Protein AF-X8E086-F1 (afdb_monomer)

Radius of gyration: 10.56 Å; Cα contacts (8 Å, |Δi|>4): 132; chains: 1; bounding box: 19×28×20 Å

Sequence (62 aa):
MIMPGTRVGRGAVVRHAILDKNVVVGPGEMVGVDLEKDRERFAVSAGGVVAVGKGCGSRGSP

pLDDT: mean 80.98, std 12.64, range [32.84, 91.5]

Organism: NCBI:txid1299334

Structure (mmCIF, N/CA/C/O backbone):
data_AF-X8E086-F1
#
_entry.id   AF-X8E086-F1
#
loop_
_atom_site.group_PDB
_atom_site.id
_atom_site.type_symbol
_atom_site.label_atom_id
_atom_site.label_alt_id
_atom_site.label_comp_id
_atom_site.label_asym_id
_atom_site.label_entity_id
_atom_site.label_seq_id
_atom_site.pdbx_PDB_ins_code
_atom_site.Cartn_x
_atom_site.Cartn_y
_atom_site.Cartn_z
_atom_site.occupancy
_atom_site.B_iso_or_equiv
_atom_site.auth_seq_id
_atom_site.auth_comp_id
_atom_site.auth_asym_id
_atom_site.auth_atom_id
_atom_site.pdbx_PDB_model_num
ATOM 1 N N . MET A 1 1 ? -2.717 -1.505 -9.176 1.00 65.94 1 MET A N 1
ATOM 2 C CA . MET A 1 1 ? -2.263 -2.711 -9.914 1.00 65.94 1 MET A CA 1
ATOM 3 C C . MET A 1 1 ? -1.366 -3.528 -9.000 1.00 65.94 1 MET A C 1
ATOM 5 O O . MET A 1 1 ? -0.574 -2.929 -8.282 1.00 65.94 1 MET A O 1
ATOM 9 N N . ILE A 1 2 ? -1.528 -4.852 -8.977 1.00 78.69 2 ILE A N 1
ATOM 10 C CA . ILE A 1 2 ? -0.777 -5.747 -8.084 1.00 78.69 2 ILE A CA 1
ATOM 11 C C . ILE A 1 2 ? 0.214 -6.552 -8.920 1.00 78.69 2 ILE A C 1
ATOM 13 O O . ILE A 1 2 ? -0.188 -7.210 -9.879 1.00 78.69 2 ILE A O 1
ATOM 17 N N . MET A 1 3 ? 1.495 -6.484 -8.566 1.00 82.00 3 MET A N 1
ATOM 18 C CA . MET A 1 3 ? 2.548 -7.236 -9.241 1.00 82.00 3 MET A CA 1
ATOM 19 C C . MET A 1 3 ? 2.662 -8.672 -8.696 1.00 82.00 3 MET A C 1
ATOM 21 O O . MET A 1 3 ? 2.296 -8.960 -7.555 1.00 82.00 3 MET A O 1
ATOM 25 N N . PRO A 1 4 ? 3.178 -9.621 -9.492 1.00 76.06 4 PRO A N 1
ATOM 26 C CA . PRO A 1 4 ? 3.352 -10.999 -9.042 1.00 76.06 4 PRO A CA 1
ATOM 27 C C . PRO A 1 4 ? 4.298 -11.091 -7.835 1.00 76.06 4 PRO A C 1
ATOM 29 O O . PRO A 1 4 ? 5.356 -10.457 -7.807 1.00 76.06 4 PRO A O 1
ATOM 32 N N . GLY A 1 5 ? 3.927 -11.927 -6.861 1.00 78.00 5 GLY A N 1
ATOM 33 C CA . GLY A 1 5 ? 4.651 -12.109 -5.597 1.00 78.00 5 GLY A CA 1
ATOM 34 C C . GLY A 1 5 ? 4.192 -11.180 -4.470 1.00 78.00 5 GLY A C 1
ATOM 35 O O . GLY A 1 5 ? 4.713 -11.280 -3.363 1.00 78.00 5 GLY A O 1
ATOM 36 N N . THR A 1 6 ? 3.231 -10.285 -4.716 1.00 83.75 6 THR A N 1
ATOM 37 C CA . THR A 1 6 ? 2.647 -9.462 -3.654 1.00 83.75 6 THR A CA 1
ATOM 38 C C . THR A 1 6 ? 1.806 -10.313 -2.700 1.00 83.75 6 THR A C 1
ATOM 40 O O . THR A 1 6 ? 0.976 -11.112 -3.134 1.00 83.75 6 THR A O 1
ATOM 43 N N . ARG A 1 7 ? 1.991 -10.121 -1.391 1.00 85.31 7 ARG A N 1
ATOM 44 C CA . ARG A 1 7 ? 1.247 -10.822 -0.337 1.00 85.31 7 ARG A CA 1
ATOM 45 C C . ARG A 1 7 ? 0.424 -9.815 0.447 1.00 85.31 7 ARG A C 1
ATOM 47 O O . ARG A 1 7 ? 0.976 -8.873 1.003 1.00 85.31 7 ARG A O 1
ATOM 54 N N . VAL A 1 8 ? -0.888 -10.016 0.488 1.00 86.12 8 VAL A N 1
ATOM 55 C CA . VAL A 1 8 ? -1.8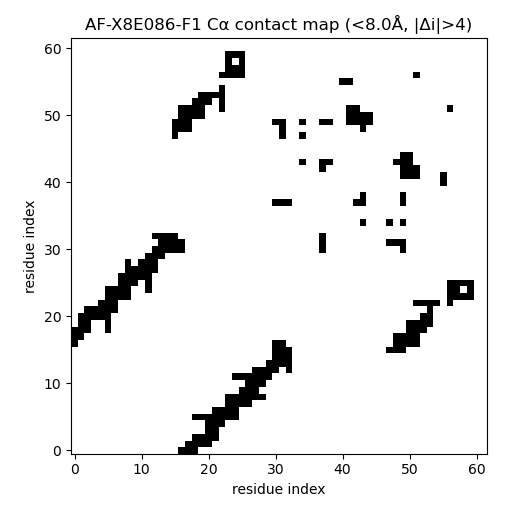16 -9.126 1.192 1.00 86.12 8 VAL A CA 1
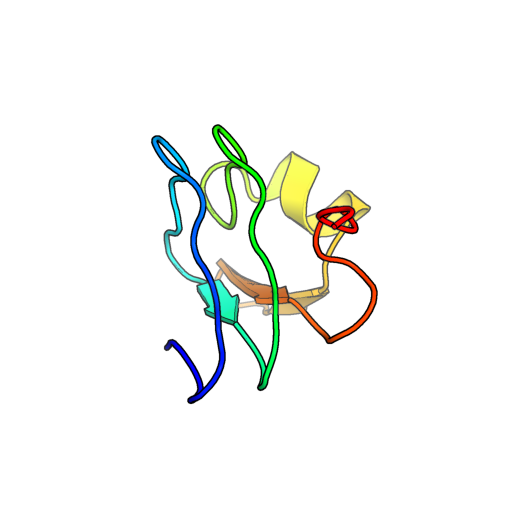ATOM 56 C C . VAL A 1 8 ? -2.318 -9.826 2.448 1.00 86.12 8 VAL A C 1
ATOM 58 O O . VAL A 1 8 ? -2.891 -10.913 2.379 1.00 86.12 8 VAL A O 1
ATOM 61 N N . GLY A 1 9 ? -2.038 -9.227 3.602 1.00 85.62 9 GLY A N 1
ATOM 62 C CA . GLY A 1 9 ? -2.452 -9.719 4.905 1.00 85.62 9 GLY A CA 1
ATOM 63 C C . GLY A 1 9 ? -3.965 -9.657 5.096 1.00 85.62 9 GLY A C 1
ATOM 64 O O . GLY A 1 9 ? -4.687 -8.914 4.432 1.00 85.62 9 GLY A O 1
ATOM 65 N N . ARG A 1 10 ? -4.468 -10.461 6.035 1.00 88.75 10 ARG A N 1
ATOM 66 C CA . ARG A 1 10 ? -5.904 -10.544 6.318 1.00 88.75 10 ARG A CA 1
ATOM 67 C C . ARG A 1 10 ? -6.416 -9.187 6.829 1.00 88.75 10 ARG A C 1
ATOM 69 O O . ARG A 1 10 ? -5.801 -8.596 7.711 1.00 88.75 10 ARG A O 1
ATOM 76 N N . GLY A 1 11 ? -7.518 -8.694 6.261 1.00 87.94 11 GLY A N 1
ATOM 77 C 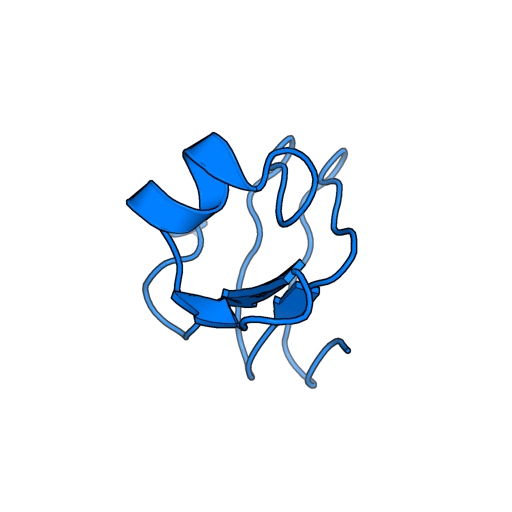CA . GLY A 1 11 ? -8.101 -7.394 6.621 1.00 87.94 11 GLY A CA 1
ATOM 78 C C . GLY A 1 11 ? -7.348 -6.169 6.092 1.00 87.94 11 GLY A C 1
ATOM 79 O O . GLY A 1 11 ? -7.710 -5.053 6.447 1.00 87.94 11 GLY A O 1
ATOM 80 N N . ALA A 1 12 ? -6.315 -6.350 5.264 1.00 89.38 12 ALA A N 1
ATOM 81 C CA . ALA A 1 12 ? -5.664 -5.229 4.600 1.00 89.38 12 ALA A CA 1
ATOM 82 C C . ALA A 1 12 ? -6.564 -4.632 3.510 1.00 89.38 12 ALA A C 1
ATOM 84 O O . ALA A 1 12 ? -7.270 -5.354 2.800 1.00 89.38 12 ALA A O 1
ATOM 85 N N . VAL A 1 13 ? -6.504 -3.312 3.354 1.00 89.19 13 VAL A N 1
ATOM 86 C CA . VAL A 1 13 ? -7.289 -2.568 2.367 1.00 89.19 13 VAL A CA 1
ATOM 87 C C . VAL A 1 13 ? -6.337 -1.825 1.448 1.00 89.19 13 VAL A C 1
ATOM 89 O O . VAL A 1 13 ? -5.548 -0.999 1.892 1.00 89.19 13 VAL A O 1
ATOM 92 N N . VAL A 1 14 ? -6.428 -2.110 0.152 1.00 87.94 14 VAL A N 1
ATOM 93 C CA . VAL A 1 14 ? -5.597 -1.477 -0.873 1.00 87.94 14 VAL A CA 1
ATOM 94 C C . VAL A 1 14 ? -6.520 -0.806 -1.879 1.00 87.94 14 VAL A C 1
ATOM 96 O O . VAL A 1 14 ? -7.283 -1.477 -2.576 1.00 87.94 14 VAL A O 1
ATOM 99 N N . ARG A 1 15 ? -6.470 0.523 -1.955 1.00 88.62 15 ARG A N 1
ATOM 100 C CA . ARG A 1 15 ? -7.259 1.340 -2.887 1.00 88.62 15 ARG A CA 1
ATOM 101 C C . ARG A 1 15 ? -6.336 2.301 -3.610 1.00 88.62 15 ARG A C 1
ATOM 103 O O . ARG A 1 15 ? -5.369 2.751 -3.029 1.00 88.62 15 ARG A O 1
ATOM 110 N N . HIS A 1 16 ? -6.604 2.571 -4.890 1.00 89.12 16 HIS A N 1
ATOM 111 C CA . HIS A 1 16 ? -5.817 3.527 -5.689 1.00 89.12 16 HIS A CA 1
ATOM 112 C C . HIS A 1 16 ? -4.294 3.393 -5.493 1.00 89.12 16 HIS A C 1
ATOM 114 O O . HIS A 1 16 ? -3.567 4.372 -5.362 1.00 89.12 16 HIS A O 1
ATOM 120 N N . ALA A 1 17 ? -3.802 2.154 -5.465 1.00 89.94 17 ALA A N 1
ATOM 121 C CA . ALA A 1 17 ? -2.407 1.879 -5.170 1.00 89.94 17 ALA A CA 1
ATOM 122 C C . ALA A 1 17 ? -1.778 0.898 -6.163 1.00 89.94 17 ALA A C 1
ATOM 124 O O . ALA A 1 17 ? -2.437 0.051 -6.787 1.00 89.94 17 ALA A O 1
ATOM 125 N N . ILE A 1 18 ? -0.469 1.035 -6.308 1.00 89.94 18 ILE A N 1
ATOM 126 C CA . ILE A 1 18 ? 0.421 0.206 -7.102 1.00 89.94 18 ILE A CA 1
ATOM 127 C C . ILE A 1 18 ? 1.353 -0.494 -6.119 1.00 89.94 18 ILE A C 1
ATOM 129 O O . ILE A 1 18 ? 2.125 0.152 -5.411 1.00 89.94 18 ILE A O 1
ATOM 133 N N . LEU A 1 19 ? 1.252 -1.821 -6.070 1.00 87.88 19 LEU A N 1
ATOM 134 C CA . LEU A 1 19 ? 2.121 -2.664 -5.257 1.00 87.88 19 LEU A CA 1
ATOM 135 C C . LEU A 1 19 ? 3.156 -3.302 -6.178 1.00 87.88 19 LEU A C 1
ATOM 137 O O . LEU A 1 19 ? 2.787 -4.026 -7.106 1.00 87.88 19 LEU A O 1
ATOM 141 N N . ASP A 1 20 ? 4.431 -3.025 -5.920 1.00 86.31 20 ASP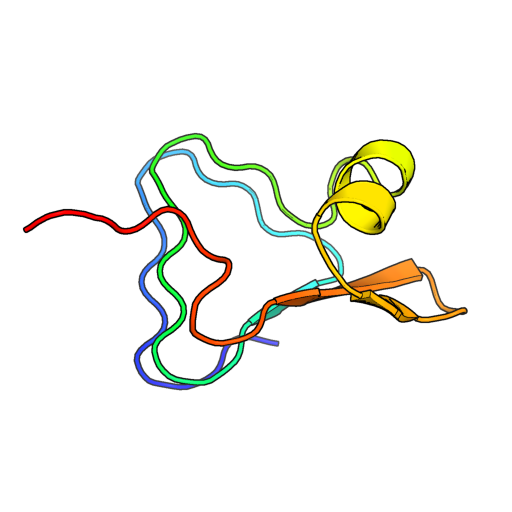 A N 1
ATOM 142 C CA . ASP A 1 20 ? 5.541 -3.585 -6.685 1.00 86.31 20 ASP A CA 1
ATOM 143 C C . ASP A 1 20 ? 5.785 -5.081 -6.376 1.00 86.31 20 ASP A C 1
ATOM 145 O O . ASP A 1 20 ? 5.167 -5.697 -5.494 1.00 86.31 20 ASP A O 1
ATOM 149 N N . LYS A 1 21 ? 6.681 -5.708 -7.141 1.00 81.69 21 LYS A N 1
ATOM 150 C CA . LYS A 1 21 ? 6.993 -7.134 -7.063 1.00 81.69 21 LYS A CA 1
ATOM 151 C C . LYS A 1 21 ? 7.533 -7.507 -5.674 1.00 81.69 21 LYS A C 1
ATOM 153 O O . LYS A 1 21 ? 8.539 -6.975 -5.208 1.00 81.69 21 LYS A O 1
ATOM 158 N N . ASN A 1 22 ? 6.931 -8.531 -5.062 1.00 80.56 22 ASN A N 1
ATOM 159 C CA . ASN A 1 22 ? 7.231 -9.007 -3.699 1.00 80.56 22 ASN A CA 1
ATOM 160 C C . ASN A 1 22 ? 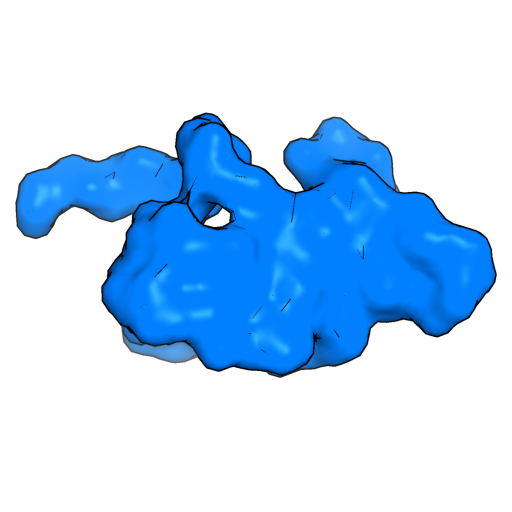6.929 -8.000 -2.574 1.00 80.56 22 ASN A C 1
ATOM 162 O O . ASN A 1 22 ? 7.553 -8.056 -1.514 1.00 80.56 22 ASN A O 1
ATOM 166 N N . VAL A 1 23 ? 5.996 -7.071 -2.781 1.00 85.25 23 VAL A N 1
ATOM 167 C CA . VAL A 1 23 ? 5.490 -6.248 -1.677 1.00 85.25 23 VAL A CA 1
ATOM 168 C C . VAL A 1 23 ? 4.658 -7.104 -0.724 1.00 85.25 23 VAL A C 1
ATOM 170 O O . VAL A 1 23 ? 3.811 -7.886 -1.148 1.00 85.25 23 VAL A O 1
ATOM 173 N N . VAL A 1 24 ? 4.884 -6.940 0.576 1.00 85.88 24 VAL A N 1
ATOM 174 C CA . VAL A 1 24 ? 4.074 -7.569 1.620 1.00 85.88 24 VAL A CA 1
ATOM 175 C C . VAL A 1 24 ? 3.289 -6.476 2.323 1.00 85.88 24 VAL A C 1
ATOM 177 O O . VAL A 1 24 ? 3.866 -5.529 2.848 1.00 85.88 24 VAL A O 1
ATOM 180 N N . VAL A 1 25 ? 1.970 -6.602 2.299 1.00 86.31 25 VAL A N 1
ATOM 181 C CA . VAL A 1 25 ? 1.049 -5.737 3.028 1.00 86.31 25 VAL A CA 1
ATOM 182 C C . VAL A 1 25 ? 0.661 -6.477 4.302 1.00 86.31 25 VAL A C 1
ATOM 184 O O . VAL A 1 25 ? 0.121 -7.584 4.229 1.00 86.31 25 VAL A O 1
ATOM 187 N N . GLY A 1 26 ? 0.968 -5.900 5.462 1.00 84.94 26 GLY A N 1
ATOM 188 C CA . GLY A 1 26 ? 0.629 -6.485 6.757 1.00 84.94 26 GLY A CA 1
ATOM 189 C C . GLY A 1 26 ? -0.885 -6.629 6.969 1.00 84.94 26 GLY A C 1
ATOM 190 O O . GLY A 1 26 ? -1.678 -5.965 6.298 1.00 84.94 26 GLY A O 1
ATOM 191 N N . PRO A 1 27 ? -1.326 -7.511 7.882 1.00 87.12 27 PRO A N 1
ATOM 192 C CA . PRO A 1 27 ? -2.739 -7.624 8.232 1.00 87.12 27 PRO A CA 1
ATOM 193 C C . PRO A 1 27 ? -3.255 -6.305 8.827 1.00 87.12 27 PRO A C 1
ATOM 195 O O . PRO A 1 27 ? -2.610 -5.723 9.693 1.00 87.12 27 PRO A O 1
ATOM 198 N N . GLY A 1 28 ? -4.414 -5.839 8.356 1.00 87.25 28 GLY A N 1
ATOM 199 C CA . GLY A 1 28 ? -5.010 -4.564 8.779 1.00 87.25 28 GLY A CA 1
ATOM 200 C C . GLY A 1 28 ? -4.332 -3.301 8.230 1.00 87.25 28 GLY A C 1
ATOM 201 O O . GLY A 1 28 ? -4.749 -2.199 8.576 1.00 87.25 28 GLY A O 1
ATOM 202 N N . GLU A 1 29 ? -3.311 -3.429 7.377 1.00 86.75 29 GLU A N 1
ATOM 203 C CA . GLU A 1 29 ? -2.666 -2.270 6.756 1.00 86.75 29 GLU A CA 1
ATOM 204 C C . GLU A 1 29 ? -3.597 -1.638 5.708 1.00 86.75 29 GLU A C 1
ATOM 206 O O . GLU A 1 29 ? -4.291 -2.329 4.955 1.00 86.75 29 GLU A O 1
ATOM 211 N N . MET A 1 30 ? -3.600 -0.310 5.653 1.00 87.94 30 MET A N 1
ATOM 212 C CA . MET A 1 30 ? -4.412 0.475 4.731 1.00 87.94 30 MET A CA 1
ATOM 213 C C . MET A 1 30 ? -3.484 1.247 3.797 1.00 87.94 30 MET A C 1
ATOM 215 O O . MET A 1 30 ? -2.672 2.034 4.269 1.00 87.94 30 MET A O 1
ATOM 219 N N . VAL A 1 31 ? -3.597 1.001 2.492 1.00 87.56 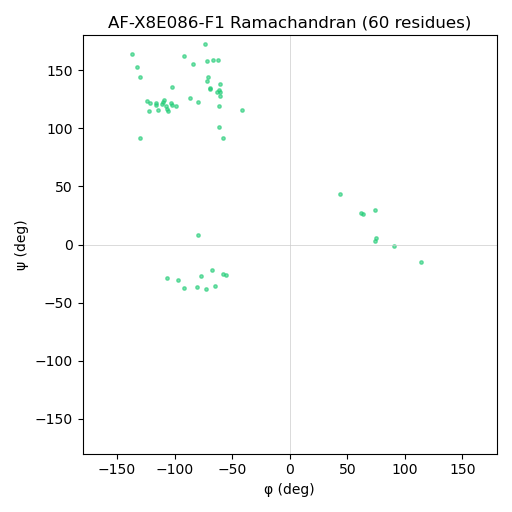31 VAL A N 1
ATOM 220 C CA . VAL A 1 31 ? -2.763 1.621 1.453 1.00 87.56 31 VAL A CA 1
ATOM 221 C C . VAL A 1 31 ? -3.658 2.306 0.429 1.00 87.56 31 VAL A C 1
ATOM 223 O O . VAL A 1 31 ? -4.529 1.665 -0.164 1.00 87.56 31 VAL A O 1
ATOM 226 N N . GLY A 1 32 ? -3.435 3.601 0.216 1.00 86.19 32 GLY A N 1
ATOM 227 C CA . GLY A 1 32 ? -4.246 4.457 -0.658 1.00 86.19 32 GLY A CA 1
ATOM 228 C C . GLY A 1 32 ? -5.700 4.589 -0.210 1.00 86.19 32 GLY A C 1
ATOM 229 O O . GLY A 1 32 ? -6.605 4.816 -1.016 1.00 86.19 32 GLY A O 1
ATOM 230 N N . VAL A 1 33 ? -5.917 4.433 1.097 1.00 88.88 33 VAL A N 1
ATOM 231 C CA . VAL A 1 33 ? -7.172 4.765 1.782 1.00 88.88 33 VAL A CA 1
ATOM 232 C C . VAL A 1 33 ? -7.109 6.196 2.310 1.00 88.88 33 VAL A C 1
ATOM 234 O O . VAL A 1 33 ? -8.107 6.907 2.241 1.00 88.88 33 VAL A O 1
ATOM 237 N N . ASP A 1 34 ? -5.940 6.622 2.791 1.00 88.94 34 ASP A N 1
ATOM 238 C CA . ASP A 1 34 ? -5.716 7.935 3.384 1.00 88.94 34 ASP A CA 1
ATOM 239 C C . ASP A 1 34 ? -4.479 8.558 2.739 1.00 88.94 34 ASP A C 1
ATOM 241 O O . ASP A 1 34 ? -3.347 8.354 3.174 1.00 88.94 34 ASP A O 1
ATOM 245 N N . LEU A 1 35 ? -4.704 9.320 1.666 1.00 85.19 35 LEU A N 1
ATOM 246 C CA . LEU A 1 35 ? -3.625 9.934 0.888 1.00 85.19 35 LEU A CA 1
ATOM 247 C C . LEU A 1 35 ? -2.739 10.853 1.735 1.00 85.19 35 LEU A C 1
ATOM 249 O O . LEU A 1 35 ? -1.577 11.048 1.384 1.00 85.19 35 LEU A O 1
ATOM 253 N N . GLU A 1 36 ? -3.270 11.410 2.829 1.00 86.56 36 GLU A N 1
ATOM 254 C CA . GLU A 1 36 ? -2.522 12.294 3.715 1.00 86.56 36 GLU A CA 1
ATOM 255 C C . GLU A 1 36 ? -1.492 11.555 4.567 1.00 86.56 36 GLU A C 1
ATOM 257 O O . GLU A 1 36 ? -0.386 12.065 4.740 1.00 86.56 36 GLU A O 1
ATOM 262 N N . LYS A 1 37 ? -1.825 10.354 5.044 1.00 84.50 37 LYS A N 1
ATOM 263 C CA . LYS A 1 37 ? -0.891 9.453 5.733 1.00 84.50 37 LYS A CA 1
ATOM 264 C C . LYS A 1 37 ? -0.012 8.687 4.759 1.00 84.50 37 LYS A C 1
ATOM 266 O O . LYS A 1 37 ? 1.166 8.451 5.022 1.00 84.50 37 LYS A O 1
ATOM 271 N N . ASP A 1 38 ? -0.575 8.297 3.622 1.00 85.62 38 ASP A N 1
ATOM 272 C CA . ASP A 1 38 ? 0.138 7.535 2.608 1.00 85.62 38 ASP A CA 1
ATOM 273 C C . ASP A 1 38 ? 1.276 8.360 2.001 1.00 85.62 38 ASP A C 1
ATOM 275 O O . ASP A 1 38 ? 2.338 7.803 1.768 1.00 85.62 38 ASP A O 1
ATOM 279 N N . ARG A 1 39 ? 1.127 9.680 1.825 1.00 85.88 39 ARG A N 1
ATOM 280 C CA . ARG A 1 39 ? 2.222 10.559 1.357 1.00 85.88 39 ARG A CA 1
ATOM 281 C C . ARG A 1 39 ? 3.375 10.723 2.351 1.00 85.88 39 ARG A C 1
ATOM 283 O O . ARG A 1 39 ? 4.471 11.072 1.929 1.00 85.88 39 ARG A O 1
ATOM 290 N N . GLU A 1 40 ? 3.152 10.488 3.646 1.00 84.56 40 GLU A N 1
ATOM 291 C CA . GLU A 1 40 ? 4.233 10.495 4.646 1.00 84.56 40 GLU A CA 1
ATOM 292 C C . GLU A 1 40 ? 5.067 9.208 4.599 1.00 84.56 40 GLU A C 1
ATOM 294 O O . GLU A 1 40 ? 6.243 9.216 4.959 1.00 84.56 40 GLU A O 1
ATOM 299 N N . ARG A 1 41 ? 4.472 8.092 4.157 1.00 79.81 41 ARG A N 1
ATOM 300 C CA . ARG A 1 41 ? 5.114 6.766 4.148 1.00 79.81 41 ARG A CA 1
ATOM 301 C C . ARG A 1 41 ? 5.519 6.276 2.758 1.00 79.81 41 ARG A C 1
ATOM 303 O O . ARG A 1 41 ? 6.469 5.507 2.639 1.00 79.81 41 ARG A O 1
ATOM 310 N N . PHE A 1 42 ? 4.808 6.693 1.720 1.00 86.12 42 PHE A N 1
ATOM 311 C CA . PHE A 1 42 ? 4.874 6.161 0.363 1.00 86.12 42 PHE A CA 1
ATOM 312 C C . PHE A 1 42 ? 4.865 7.287 -0.677 1.00 86.12 42 PHE A C 1
ATOM 314 O O . PHE A 1 42 ? 4.491 8.427 -0.409 1.00 86.12 42 PHE A O 1
ATOM 321 N N . ALA A 1 43 ? 5.246 6.955 -1.910 1.00 87.25 43 ALA A N 1
ATOM 322 C CA . ALA A 1 43 ? 5.191 7.906 -3.011 1.00 87.25 43 ALA A CA 1
ATOM 323 C C . ALA A 1 43 ? 3.756 8.015 -3.541 1.00 87.25 43 ALA A C 1
ATOM 325 O O . ALA A 1 43 ? 3.181 7.021 -3.978 1.00 87.25 43 ALA A O 1
ATOM 326 N N . VAL A 1 44 ? 3.185 9.219 -3.548 1.00 89.56 44 VAL A N 1
ATOM 327 C CA . VAL A 1 44 ? 1.845 9.475 -4.094 1.00 89.56 44 VAL A CA 1
ATOM 328 C C . VAL A 1 44 ? 1.973 10.292 -5.373 1.00 89.56 44 VAL A C 1
ATOM 330 O O . VAL A 1 44 ? 2.553 11.374 -5.383 1.00 89.56 44 VAL A O 1
ATOM 333 N N . SER A 1 45 ? 1.444 9.766 -6.475 1.00 86.75 45 SER A N 1
ATOM 334 C CA . SER A 1 45 ? 1.379 10.489 -7.749 1.00 86.75 45 SER A CA 1
ATOM 335 C C . SER A 1 45 ? 0.345 11.612 -7.703 1.00 86.75 45 SER A C 1
ATOM 337 O O . SER A 1 45 ? -0.636 11.528 -6.969 1.00 86.75 45 SER A O 1
ATOM 339 N N . ALA A 1 46 ? 0.494 12.609 -8.581 1.00 84.81 46 ALA A N 1
ATOM 340 C CA . ALA A 1 46 ? -0.439 13.736 -8.705 1.00 84.81 46 ALA A CA 1
ATOM 341 C C . ALA A 1 46 ? -1.905 13.313 -8.954 1.00 84.81 46 ALA A C 1
ATOM 343 O O . ALA A 1 46 ? -2.825 14.021 -8.564 1.00 84.81 46 ALA A O 1
ATOM 344 N N . GLY A 1 47 ? -2.129 12.137 -9.552 1.00 86.19 47 GLY A N 1
AT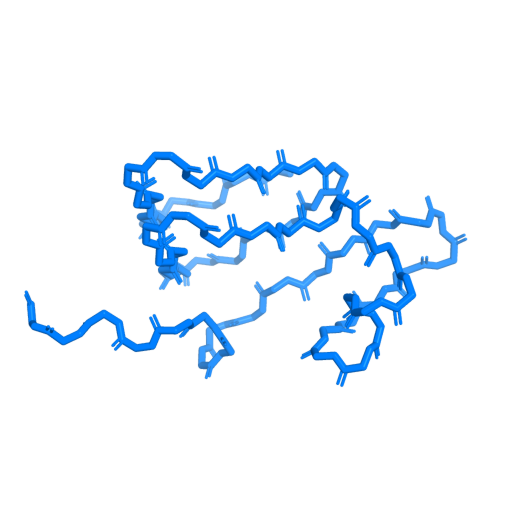OM 345 C CA . GLY A 1 47 ? -3.459 11.539 -9.728 1.00 86.19 47 GLY A CA 1
ATOM 346 C C . GLY A 1 47 ? -4.027 10.826 -8.490 1.00 86.19 47 GLY A C 1
ATOM 347 O O . GLY A 1 47 ? -5.027 10.125 -8.613 1.00 86.19 47 GLY A O 1
ATOM 348 N N . GLY A 1 48 ? -3.384 10.935 -7.323 1.00 86.38 48 GLY A N 1
ATOM 349 C CA . GLY A 1 48 ? -3.814 10.264 -6.092 1.00 86.38 48 GLY A CA 1
ATOM 350 C C . GLY A 1 48 ? -3.538 8.759 -6.083 1.00 86.38 48 GLY A C 1
ATOM 351 O O . GLY A 1 48 ? -4.298 8.004 -5.484 1.00 86.38 48 GLY A O 1
ATOM 352 N N . VAL A 1 49 ? -2.485 8.315 -6.778 1.00 90.12 49 VAL A N 1
ATOM 353 C CA . VAL A 1 49 ? -2.092 6.898 -6.836 1.00 90.12 49 VAL A CA 1
ATOM 354 C C . VAL A 1 49 ? -0.891 6.649 -5.932 1.00 90.12 49 VAL A C 1
ATOM 356 O O . VAL A 1 49 ? 0.159 7.256 -6.136 1.00 90.12 49 VAL A O 1
ATOM 359 N N . VAL A 1 50 ? -1.032 5.741 -4.967 1.00 91.50 50 VAL A N 1
ATOM 360 C CA . VAL A 1 50 ? 0.026 5.384 -4.009 1.00 91.50 50 VAL A CA 1
ATOM 361 C C . VAL A 1 50 ? 0.932 4.298 -4.586 1.00 91.50 50 VAL A C 1
ATOM 363 O O . VAL A 1 50 ? 0.449 3.244 -4.987 1.00 91.50 50 VAL A O 1
ATOM 366 N N . ALA A 1 51 ? 2.243 4.511 -4.616 1.00 89.38 51 ALA A N 1
ATOM 367 C CA . ALA A 1 51 ? 3.234 3.535 -5.056 1.00 89.38 51 ALA A CA 1
ATOM 368 C C . ALA A 1 51 ? 4.003 2.968 -3.854 1.00 89.38 51 ALA A C 1
ATOM 370 O O . ALA A 1 51 ? 4.723 3.688 -3.160 1.00 89.38 51 ALA A O 1
ATOM 371 N N . VAL A 1 52 ? 3.867 1.658 -3.631 1.00 86.62 52 VAL A N 1
ATOM 372 C CA . VAL A 1 52 ? 4.556 0.932 -2.558 1.00 86.62 52 VAL A CA 1
ATOM 373 C C . VAL A 1 52 ? 5.675 0.088 -3.154 1.00 86.62 52 VAL A C 1
ATOM 375 O O . VAL A 1 52 ? 5.427 -0.855 -3.908 1.00 86.62 52 VAL A O 1
ATOM 378 N N . GLY A 1 53 ? 6.910 0.436 -2.796 1.00 82.31 53 GLY A N 1
ATOM 379 C CA . GLY A 1 53 ? 8.117 -0.276 -3.201 1.00 82.31 53 GLY A CA 1
ATOM 380 C C . GLY A 1 53 ? 8.545 -1.363 -2.213 1.00 82.31 53 GLY A C 1
ATOM 381 O O . GLY A 1 53 ? 8.160 -1.388 -1.037 1.00 82.31 53 GLY A O 1
ATOM 382 N N . LYS A 1 54 ? 9.396 -2.267 -2.698 1.00 68.62 54 LYS A N 1
ATOM 383 C CA . LYS A 1 54 ? 10.015 -3.331 -1.904 1.00 68.62 54 LYS A CA 1
ATOM 384 C C . LYS A 1 54 ? 10.879 -2.713 -0.788 1.00 68.62 54 LYS A C 1
ATOM 386 O O . LYS A 1 54 ? 11.811 -1.972 -1.072 1.00 68.62 54 LYS A O 1
ATOM 391 N N . GLY A 1 55 ? 10.546 -2.999 0.475 1.00 62.28 55 GLY A N 1
ATOM 392 C CA . GLY A 1 55 ? 11.224 -2.456 1.667 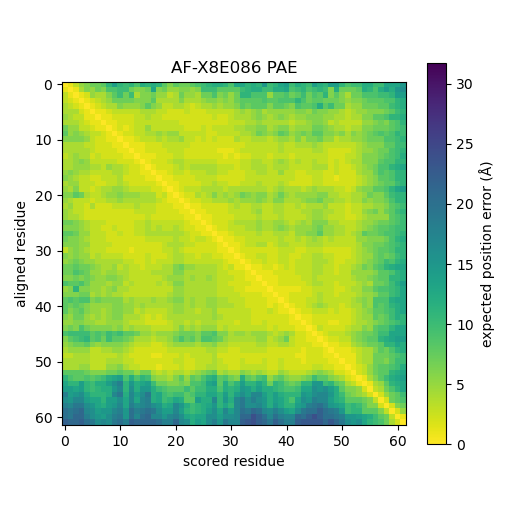1.00 62.28 55 GLY A CA 1
ATOM 393 C C . GLY A 1 55 ? 10.371 -1.521 2.532 1.00 62.28 55 GLY A C 1
ATOM 394 O O . GLY A 1 55 ? 10.727 -1.288 3.683 1.00 62.28 55 GLY A O 1
ATOM 395 N N . CYS A 1 56 ? 9.237 -1.037 2.014 1.00 61.19 56 CYS A N 1
ATOM 396 C CA . CYS A 1 56 ? 8.334 -0.152 2.757 1.00 61.19 56 CYS A CA 1
ATOM 397 C C . CYS A 1 56 ? 7.149 -0.892 3.403 1.00 61.19 56 CYS A C 1
ATOM 399 O O . CYS A 1 56 ? 6.678 -0.513 4.473 1.00 61.19 56 CYS A O 1
ATOM 401 N N . GLY A 1 57 ? 6.690 -1.982 2.777 1.00 56.69 57 GLY A N 1
ATOM 402 C CA . GLY A 1 57 ? 5.676 -2.860 3.358 1.00 56.69 57 GLY A CA 1
ATOM 403 C C . GLY A 1 57 ? 6.174 -3.450 4.672 1.00 56.69 57 GLY A C 1
ATOM 404 O O . GLY A 1 57 ? 7.318 -3.917 4.730 1.00 56.69 57 GLY A O 1
ATOM 405 N N . SER A 1 58 ? 5.338 -3.378 5.716 1.00 53.09 58 SER A N 1
ATOM 406 C CA . SER A 1 58 ? 5.621 -3.932 7.039 1.00 53.09 58 SER A CA 1
ATOM 407 C C . SER A 1 58 ? 6.267 -5.297 6.853 1.00 53.09 58 SER A C 1
ATOM 409 O O . SER A 1 58 ? 5.687 -6.189 6.235 1.00 53.09 58 SER A O 1
ATOM 411 N N . ARG A 1 59 ? 7.534 -5.411 7.279 1.00 49.56 59 ARG A N 1
ATOM 412 C CA . ARG A 1 59 ? 8.311 -6.648 7.195 1.00 49.56 59 ARG A CA 1
ATOM 413 C C . ARG A 1 59 ? 7.530 -7.708 7.956 1.00 49.56 59 ARG A C 1
ATOM 415 O O . ARG A 1 59 ? 7.660 -7.820 9.171 1.00 49.56 59 ARG A O 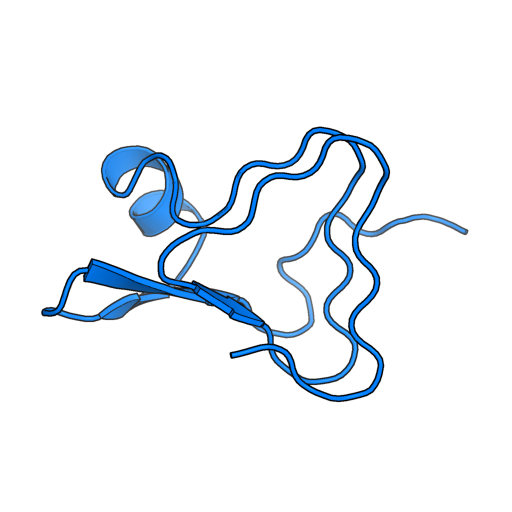1
ATOM 422 N N . GLY A 1 60 ? 6.679 -8.433 7.240 1.00 44.62 60 GLY A N 1
ATOM 423 C CA . GLY A 1 60 ? 6.047 -9.638 7.724 1.00 44.62 60 GLY A CA 1
ATOM 424 C C . GLY A 1 60 ? 7.183 -10.599 8.000 1.00 44.62 60 GLY A C 1
ATOM 425 O O . GLY A 1 60 ? 7.787 -11.120 7.069 1.00 44.62 60 GLY A O 1
ATOM 426 N N . SER A 1 61 ? 7.538 -10.723 9.270 1.00 32.84 61 SER A N 1
ATOM 427 C CA . SER A 1 61 ? 8.439 -11.751 9.755 1.00 32.84 61 SER A CA 1
ATOM 428 C C . SER A 1 61 ? 7.579 -12.830 10.410 1.00 32.84 61 SER A C 1
ATOM 430 O O . SER A 1 61 ? 6.724 -12.460 11.223 1.00 32.84 61 SER A O 1
ATOM 432 N N . PRO A 1 62 ? 7.821 -14.127 10.169 1.00 50.84 62 PRO A N 1
ATOM 433 C CA . PRO A 1 62 ? 8.421 -14.785 9.000 1.00 50.84 62 PRO A CA 1
ATOM 434 C C . PRO A 1 62 ? 7.391 -15.533 8.120 1.00 50.84 62 PRO A C 1
ATOM 436 O O . PRO A 1 62 ? 6.294 -15.892 8.608 1.00 50.84 62 PRO A O 1
#

Foldseek 3Di:
DEDPLEAEEACEAADLEYEDHNAYAYHNHYHLPDLVVLVVQFDADPVSHTYDDDPSHDPPDD

Mean predicted aligned error: 5.56 Å

InterPro domains:
  IPR011004 Trimeric LpxA-like superfamily [SSF51161] (2-51)
  IPR056818 Glucose-1-phosphate adenylyltransferase/Bifunctional protein GlmU-like, C-terminal hexapeptide [PF24894] (2-52)

Solvent-accessible surface area (backbone atoms only — not comparable to full-atom values): 3556 Å² total; per-residue (Å²): 88,81,35,77,69,48,43,78,28,70,77,40,46,80,33,58,36,36,39,34,62,56,22,37,43,38,61,60,39,71,40,40,74,47,64,77,63,37,52,77,78,35,53,60,44,97,87,64,37,27,42,44,51,72,86,70,37,52,81,76,79,129

Nearest PDB structures (foldseek):
  5l6v-assembly4_M  TM=9.730E-01  e=8.197E-04  Escherichia coli K-12
  5l6s-assembly4_O  TM=9.723E-01  e=8.754E-04  Escherichia coli K-12
  5w5r-assembly4_L  TM=9.409E-01  e=9.984E-04  Agrobacterium tumefaciens
  5w6j-assembly2_D  TM=9.577E-01  e=1.066E-03  Agrobacterium tumefaciens
  5l6s-assembly4_P  TM=9.759E-01  e=1.582E-03  Escherichia coli K-12

Secondary structure (DSSP, 8-state):
-B-TT-EE-TT-EE-SEEEPTT-EEPTT-EESS-HHHHHHHSEE-TTS-EEE-TTTS-----